Protein AF-A0A0A3HWN2-F1 (afdb_monomer_lite)

Sequence (126 aa):
MNNPVVIETGSGALFGFFGMPANMRQERGQDKVLNLVIDQLVRLFGPSDQNVKAILYKDWSTDAKTAVEEDLDPLRDFPRYGQPPKARVWEKKIIFAGTDPNSQYGGHLEGALLAAEKAVSEIMAD

InterPro domains:
  IPR002937 Amine oxidase [PF01593] (12-124)
  IPR036188 FAD/NAD(P)-binding domain superfamily [G3DSA:3.50.50.60] (3-126)

Radius of gyration: 22.38 Å; chains: 1; bounding box: 45×37×78 Å

Secondary structure (DSSP, 8-state):
-PPP---------------S-HHHHHHH-HHHHHHHHHHHHHHHH----S---------STT-TTT--GGGGS--SS----SPPSP-GGGTTT----SSTT-TTTTTSHHHHHHHHHHHHHHHHH-

Structure (mmCIF, N/CA/C/O backbone):
data_AF-A0A0A3HWN2-F1
#
_entry.id   AF-A0A0A3HWN2-F1
#
loop_
_atom_site.group_PDB
_atom_site.id
_atom_site.type_symbol
_atom_site.label_atom_id
_atom_site.label_alt_id
_atom_site.label_comp_id
_atom_site.label_asym_id
_atom_site.label_entity_id
_atom_site.label_seq_id
_atom_site.pdbx_PDB_ins_code
_atom_site.Cartn_x
_atom_site.Cartn_y
_atom_site.Cartn_z
_atom_site.occupancy
_atom_site.B_iso_or_equiv
_atom_site.auth_seq_id
_atom_site.auth_comp_id
_atom_site.auth_asym_id
_atom_site.auth_atom_id
_atom_site.pdbx_PDB_model_num
ATOM 1 N N . MET A 1 1 ? 11.356 21.010 49.553 1.00 41.72 1 MET A N 1
ATOM 2 C CA . MET A 1 1 ? 10.216 21.226 48.638 1.00 41.72 1 MET A CA 1
ATOM 3 C C . MET A 1 1 ? 10.650 20.723 47.273 1.00 41.72 1 MET A C 1
ATOM 5 O O . MET A 1 1 ? 11.501 21.355 46.666 1.00 41.72 1 MET A O 1
ATOM 9 N N . ASN A 1 2 ? 10.170 19.552 46.849 1.00 45.97 2 ASN A N 1
ATOM 10 C CA . ASN A 1 2 ? 10.461 19.031 45.513 1.00 45.97 2 ASN A CA 1
ATOM 11 C C . ASN A 1 2 ? 9.438 19.621 44.547 1.00 45.97 2 ASN A C 1
ATOM 13 O O . ASN A 1 2 ? 8.243 19.378 44.699 1.00 45.97 2 ASN A O 1
ATOM 17 N N . ASN A 1 3 ? 9.912 20.419 43.593 1.00 44.78 3 ASN A N 1
ATOM 18 C CA . ASN A 1 3 ? 9.086 20.889 42.491 1.00 44.78 3 ASN A CA 1
ATOM 19 C C . ASN A 1 3 ? 8.749 19.678 41.606 1.00 44.78 3 ASN A C 1
ATOM 21 O O . ASN A 1 3 ? 9.678 18.975 41.197 1.00 44.78 3 ASN A O 1
ATOM 25 N N . PRO A 1 4 ? 7.469 19.391 41.321 1.00 59.03 4 PRO A N 1
ATOM 26 C CA . PRO A 1 4 ? 7.130 18.321 40.401 1.00 59.03 4 PRO A CA 1
ATOM 27 C C . PRO A 1 4 ? 7.659 18.683 39.011 1.00 59.03 4 PRO A C 1
ATOM 29 O O . PRO A 1 4 ? 7.414 19.775 38.499 1.00 59.03 4 PRO A O 1
ATOM 32 N N . VAL A 1 5 ? 8.410 17.760 38.413 1.00 62.16 5 VAL A N 1
ATOM 33 C CA . VAL A 1 5 ? 8.777 17.829 36.999 1.00 62.16 5 VAL A CA 1
ATOM 34 C C . VAL A 1 5 ? 7.478 17.731 36.206 1.00 62.16 5 VAL A C 1
ATOM 36 O O . VAL A 1 5 ? 6.828 16.687 36.198 1.00 62.16 5 VAL A O 1
ATOM 39 N N . VAL A 1 6 ? 7.074 18.830 35.574 1.00 59.47 6 VAL A N 1
ATOM 40 C CA . VAL A 1 6 ? 5.982 18.822 34.601 1.00 59.47 6 VAL A CA 1
ATOM 41 C C . VAL A 1 6 ? 6.523 18.133 33.356 1.00 59.47 6 VAL A C 1
ATOM 43 O O . VAL A 1 6 ? 7.318 18.702 32.615 1.00 59.47 6 VAL A O 1
ATOM 46 N N . ILE A 1 7 ? 6.140 16.873 33.162 1.00 61.22 7 ILE A N 1
ATOM 47 C CA . ILE A 1 7 ? 6.365 16.179 31.898 1.00 61.22 7 ILE A CA 1
ATOM 48 C C . ILE A 1 7 ? 5.389 16.813 30.907 1.00 61.22 7 ILE A C 1
ATOM 50 O O . ILE A 1 7 ? 4.177 16.650 31.057 1.00 61.22 7 ILE A O 1
ATOM 54 N N . GLU A 1 8 ? 5.889 17.559 29.922 1.00 58.59 8 GLU A N 1
ATOM 55 C CA . GLU A 1 8 ? 5.064 17.933 28.775 1.00 58.59 8 GLU A CA 1
ATOM 56 C C . GLU A 1 8 ? 4.605 16.643 28.093 1.00 58.59 8 GLU A C 1
ATOM 58 O O . GLU A 1 8 ? 5.383 15.910 27.481 1.00 58.59 8 GLU A O 1
ATOM 63 N N . THR A 1 9 ? 3.329 16.312 28.268 1.00 61.75 9 THR A N 1
ATOM 64 C CA . THR A 1 9 ? 2.735 15.114 27.684 1.00 61.75 9 THR A CA 1
ATOM 65 C C . THR A 1 9 ? 2.444 15.394 26.216 1.00 61.75 9 THR A C 1
ATOM 67 O O . THR A 1 9 ? 1.361 15.837 25.836 1.00 61.75 9 THR A O 1
ATOM 70 N N . GLY A 1 10 ? 3.438 15.150 25.360 1.00 63.34 10 GLY A N 1
ATOM 71 C CA . GLY A 1 10 ? 3.194 15.023 23.926 1.00 63.34 10 GLY A CA 1
ATOM 72 C C . GLY A 1 10 ? 2.077 14.002 23.682 1.00 63.34 10 GLY A C 1
ATOM 73 O O . GLY A 1 10 ? 1.984 12.989 24.377 1.00 63.34 10 GLY A O 1
ATOM 74 N N . SER A 1 11 ? 1.191 14.265 22.718 1.00 72.50 11 SER A N 1
ATOM 75 C CA . SER A 1 11 ? 0.177 13.273 22.342 1.00 72.50 11 SER A CA 1
ATOM 76 C C . SER A 1 11 ? 0.870 12.112 21.626 1.00 72.50 11 SER A C 1
ATOM 78 O O . SER A 1 11 ? 1.416 12.296 20.542 1.00 72.50 11 SER A O 1
ATOM 80 N N . GLY A 1 12 ? 0.875 10.930 22.244 1.00 81.19 12 GLY A N 1
ATOM 81 C CA . GLY A 1 12 ? 1.318 9.700 21.592 1.00 81.19 12 GLY A CA 1
ATOM 82 C C . GLY A 1 12 ? 0.314 9.244 20.531 1.00 81.19 12 GLY A C 1
ATOM 83 O O . GLY A 1 12 ? -0.885 9.495 20.656 1.00 81.19 12 GLY A O 1
ATOM 84 N N . ALA A 1 13 ? 0.802 8.559 19.500 1.00 88.19 13 ALA A N 1
ATOM 85 C CA . ALA A 1 13 ? -0.024 7.939 18.471 1.00 88.19 13 ALA A CA 1
ATOM 86 C C . ALA A 1 13 ? 0.368 6.469 18.302 1.00 88.19 13 ALA A C 1
ATOM 88 O O . ALA A 1 13 ? 1.548 6.122 18.359 1.00 88.19 13 ALA A O 1
ATOM 89 N N . LEU A 1 14 ? -0.629 5.615 18.080 1.00 89.81 14 LEU A N 1
ATOM 90 C CA . LEU A 1 14 ? -0.431 4.235 17.650 1.00 89.81 14 LEU A CA 1
ATOM 91 C C . LEU A 1 14 ? -0.625 4.168 16.136 1.00 89.81 14 LEU A C 1
ATOM 93 O O . LEU A 1 14 ? -1.524 4.814 15.598 1.00 89.81 14 LEU A O 1
ATOM 97 N N . PHE A 1 15 ? 0.199 3.372 15.460 1.00 92.31 15 PHE A N 1
ATOM 98 C CA . PHE A 1 15 ? 0.059 3.100 14.033 1.00 92.31 15 PHE A CA 1
ATOM 99 C C . PHE A 1 15 ? 0.099 1.593 13.779 1.00 92.31 15 PHE A C 1
ATOM 101 O O . PHE A 1 15 ? 0.644 0.829 14.577 1.00 92.31 15 PHE A O 1
ATOM 108 N N . GLY A 1 16 ? -0.479 1.169 12.661 1.00 93.56 16 GLY A N 1
ATOM 109 C CA . GLY A 1 16 ? -0.467 -0.224 12.244 1.00 93.56 16 GLY A CA 1
ATOM 110 C C . GLY A 1 16 ? -0.965 -0.395 10.817 1.00 93.56 16 GLY A C 1
ATOM 111 O O . GLY A 1 16 ? -1.434 0.553 10.186 1.00 93.56 16 GLY A O 1
ATOM 112 N N . PHE A 1 17 ? -0.866 -1.625 10.327 1.00 95.25 17 PHE A N 1
ATOM 113 C CA . PHE A 1 17 ? -1.321 -2.023 9.000 1.00 95.25 17 PHE A CA 1
ATOM 114 C C . PHE A 1 17 ? -2.483 -3.006 9.120 1.00 95.25 17 PHE A C 1
ATOM 116 O O . PHE A 1 17 ? -2.565 -3.787 10.069 1.00 95.25 17 PHE A O 1
ATOM 123 N N . PHE A 1 18 ? -3.377 -2.997 8.135 1.00 94.19 18 PHE A N 1
ATOM 124 C CA . PHE A 1 18 ? -4.454 -3.974 8.071 1.00 94.19 18 PHE A CA 1
ATOM 125 C C . PHE A 1 18 ? -3.952 -5.287 7.480 1.00 94.19 18 PHE A C 1
ATOM 127 O O . PHE A 1 18 ? -3.538 -5.329 6.326 1.00 94.19 18 PHE A O 1
ATOM 134 N N . GLY A 1 19 ? -4.107 -6.375 8.236 1.00 92.25 19 GLY A N 1
ATOM 135 C CA . GLY A 1 19 ? -4.064 -7.734 7.685 1.00 92.25 19 GLY A CA 1
ATOM 136 C C . GLY A 1 19 ? -5.346 -8.128 6.938 1.00 92.25 19 GLY A C 1
ATOM 137 O O . GLY A 1 19 ? -5.403 -9.196 6.347 1.00 92.25 19 GLY A O 1
ATOM 138 N N . MET A 1 20 ? -6.389 -7.287 6.976 1.00 94.06 20 MET A N 1
ATOM 139 C CA . MET A 1 20 ? -7.627 -7.474 6.215 1.00 94.06 20 MET A CA 1
ATOM 140 C C . MET A 1 20 ? -7.399 -7.111 4.733 1.00 94.06 20 MET A C 1
ATOM 142 O O . MET A 1 20 ? -7.043 -5.955 4.476 1.00 94.06 20 MET A O 1
ATOM 146 N N . PRO A 1 21 ? -7.639 -8.038 3.782 1.00 94.44 21 PRO A N 1
ATOM 147 C CA . PRO A 1 21 ? -7.626 -7.787 2.341 1.00 94.44 21 PRO A CA 1
ATOM 148 C C . PRO A 1 21 ? -8.419 -6.556 1.893 1.00 94.44 21 PRO A C 1
ATOM 150 O O . PRO A 1 21 ? -9.432 -6.198 2.500 1.00 94.44 21 PRO A O 1
ATOM 153 N N . ALA A 1 22 ? -7.959 -5.931 0.807 1.00 95.50 22 ALA A N 1
ATOM 154 C CA . ALA A 1 22 ? -8.531 -4.704 0.254 1.00 95.50 22 ALA A CA 1
ATOM 155 C C . ALA A 1 22 ? -10.020 -4.851 -0.096 1.00 95.50 22 ALA A C 1
ATOM 157 O O . ALA A 1 22 ? -10.830 -4.037 0.346 1.00 95.50 22 ALA A O 1
ATOM 158 N N . ASN A 1 23 ? -10.397 -5.926 -0.796 1.00 94.81 23 ASN A N 1
ATOM 159 C CA . ASN A 1 23 ? -11.792 -6.212 -1.146 1.00 94.81 23 ASN A CA 1
ATOM 160 C C . ASN A 1 23 ? -12.708 -6.274 0.091 1.00 94.81 23 ASN A C 1
ATOM 162 O O . ASN A 1 23 ? -13.753 -5.631 0.119 1.00 94.81 23 ASN A O 1
ATOM 166 N N . MET A 1 24 ? -12.281 -6.940 1.168 1.00 95.25 24 MET A N 1
ATOM 167 C CA . MET A 1 24 ? -13.055 -7.009 2.410 1.00 95.25 24 MET A CA 1
ATOM 168 C C . MET A 1 24 ? -13.170 -5.654 3.114 1.00 95.25 24 MET A C 1
ATOM 170 O O . MET A 1 24 ? -14.202 -5.382 3.735 1.00 95.25 24 MET A O 1
ATOM 174 N N . ARG A 1 25 ? -12.143 -4.794 3.041 1.00 96.00 25 ARG A N 1
ATOM 175 C CA . ARG A 1 25 ? -12.242 -3.417 3.561 1.00 96.00 25 ARG A CA 1
ATOM 176 C C . ARG A 1 25 ? -13.270 -2.611 2.768 1.00 96.00 25 ARG A C 1
ATOM 178 O O . ARG A 1 25 ? -14.103 -1.938 3.376 1.00 96.00 25 ARG A O 1
ATOM 185 N N . GLN A 1 26 ? -13.252 -2.732 1.440 1.00 94.06 26 GLN A N 1
ATOM 186 C CA . GLN A 1 26 ? -14.188 -2.048 0.544 1.00 94.06 26 GLN A CA 1
ATOM 187 C C . GLN A 1 26 ? -15.636 -2.513 0.761 1.00 94.06 26 GLN A C 1
ATOM 189 O O . GLN A 1 26 ? -16.516 -1.679 0.965 1.00 94.06 26 GLN A O 1
ATOM 194 N N . GLU A 1 27 ? -15.882 -3.825 0.822 1.00 95.56 27 GLU A N 1
ATOM 195 C CA . GLU A 1 27 ? -17.215 -4.405 1.056 1.00 95.56 27 GLU A CA 1
ATOM 196 C C . GLU A 1 27 ? -17.833 -3.976 2.396 1.00 95.56 27 GLU A C 1
ATOM 198 O O . GLU A 1 27 ? -19.045 -3.775 2.509 1.00 95.56 27 GLU A O 1
ATOM 203 N N . ARG A 1 28 ? -17.011 -3.845 3.445 1.00 95.69 28 ARG A N 1
ATOM 204 C CA . ARG A 1 28 ? -17.484 -3.446 4.781 1.00 95.69 28 ARG A CA 1
ATOM 205 C C . ARG A 1 28 ? -17.779 -1.955 4.879 1.00 95.69 28 ARG A C 1
ATOM 207 O O . ARG A 1 28 ? -18.652 -1.575 5.663 1.00 95.69 28 ARG A O 1
ATOM 214 N N . GLY A 1 29 ? -17.064 -1.140 4.113 1.00 96.31 29 GLY A N 1
ATOM 215 C CA . GLY A 1 29 ? -17.078 0.310 4.233 1.00 96.31 29 GLY A CA 1
ATOM 216 C C . GLY A 1 29 ? -16.246 0.812 5.418 1.00 96.31 29 GLY A C 1
ATOM 217 O O . GLY A 1 29 ? -16.068 0.128 6.432 1.00 96.31 29 GLY A O 1
ATOM 218 N N . GLN A 1 30 ? -15.749 2.042 5.279 1.00 95.75 30 GLN A N 1
ATOM 219 C CA . GLN A 1 30 ? -14.793 2.660 6.199 1.00 95.75 30 GLN A CA 1
ATOM 220 C C . GLN A 1 30 ? -15.269 2.643 7.659 1.00 95.75 30 GLN A C 1
ATOM 222 O O . GLN A 1 30 ? -14.530 2.183 8.522 1.00 95.75 30 GLN A O 1
ATOM 227 N N . ASP A 1 31 ? -16.505 3.058 7.947 1.00 95.88 31 ASP A N 1
ATOM 228 C CA . ASP A 1 31 ? -17.003 3.163 9.328 1.00 95.88 31 ASP A CA 1
ATOM 229 C C . ASP A 1 31 ? -16.953 1.827 10.081 1.00 95.88 31 ASP A C 1
ATOM 231 O O . ASP A 1 31 ? -16.524 1.761 11.234 1.00 95.88 31 ASP A O 1
ATOM 235 N N . LYS A 1 32 ? -17.324 0.725 9.415 1.00 96.69 32 LYS A N 1
ATOM 236 C CA . LYS A 1 32 ? -17.249 -0.614 10.018 1.00 96.69 32 LYS A CA 1
ATOM 237 C C . LYS A 1 32 ? -15.804 -1.043 10.247 1.00 96.69 32 LYS A C 1
ATOM 239 O O . LYS A 1 32 ? -15.518 -1.664 11.268 1.00 96.69 32 LYS A O 1
ATOM 244 N N . VAL A 1 33 ? -14.900 -0.722 9.320 1.00 96.94 33 VAL A N 1
ATOM 245 C CA . VAL A 1 33 ? -13.465 -0.995 9.479 1.00 96.94 33 VAL A CA 1
ATOM 246 C C . VAL A 1 33 ? -12.900 -0.222 10.675 1.00 96.94 33 VAL A C 1
ATOM 248 O O . VAL A 1 33 ? -12.199 -0.814 11.492 1.00 96.94 33 VAL A O 1
ATOM 251 N N . LEU A 1 34 ? -13.245 1.059 10.837 1.00 94.88 34 LEU A N 1
ATOM 252 C CA . LEU A 1 34 ? -12.782 1.883 11.960 1.00 94.88 34 LEU A CA 1
ATOM 253 C C . LEU A 1 34 ? -13.307 1.388 13.313 1.00 94.88 34 LEU A C 1
ATOM 255 O O . LEU A 1 34 ? -12.544 1.343 14.277 1.00 94.88 34 LEU A O 1
ATOM 259 N N . ASN A 1 35 ? -14.561 0.937 13.381 1.00 93.75 35 ASN A N 1
ATOM 260 C CA . ASN A 1 35 ? -15.096 0.321 14.599 1.00 93.75 35 ASN A CA 1
ATOM 261 C C . ASN A 1 35 ? -14.311 -0.943 14.990 1.00 93.75 35 ASN A C 1
ATOM 263 O O . ASN A 1 35 ? -13.951 -1.107 16.152 1.00 93.75 35 ASN A O 1
ATOM 267 N N . LEU A 1 36 ? -13.947 -1.789 14.018 1.00 94.62 36 LEU A N 1
ATOM 268 C CA . LEU A 1 36 ? -13.116 -2.972 14.278 1.00 94.62 36 LEU A CA 1
ATOM 269 C C . LEU A 1 36 ? -11.709 -2.613 14.783 1.00 94.62 36 LEU A C 1
ATOM 271 O O . LEU A 1 36 ? -11.145 -3.367 15.581 1.00 94.62 36 LEU A O 1
ATOM 275 N N . VAL A 1 37 ? -11.145 -1.482 14.338 1.00 93.25 37 VAL A N 1
ATOM 276 C CA . VAL A 1 37 ? -9.874 -0.956 14.866 1.00 93.25 37 VAL A CA 1
ATOM 277 C C . VAL A 1 37 ? -10.031 -0.563 16.331 1.00 93.25 37 VAL A C 1
ATOM 279 O O . VAL A 1 37 ? -9.219 -0.988 17.151 1.00 93.25 37 VAL A O 1
ATOM 282 N N . ILE A 1 38 ? -11.079 0.190 16.679 1.00 91.62 38 ILE A N 1
ATOM 283 C CA . ILE A 1 38 ? -11.360 0.571 18.073 1.00 91.62 38 ILE A CA 1
ATOM 284 C C . ILE A 1 38 ? -11.514 -0.682 18.939 1.00 91.62 38 ILE A C 1
ATOM 286 O O . ILE A 1 38 ? -10.842 -0.800 19.965 1.00 91.62 38 ILE A O 1
ATOM 290 N N . ASP A 1 39 ? -12.305 -1.659 18.490 1.00 92.19 39 ASP A N 1
ATOM 291 C CA . ASP A 1 39 ? -12.492 -2.920 19.209 1.00 92.19 39 ASP A CA 1
ATOM 292 C C . ASP A 1 39 ? -11.163 -3.667 19.409 1.00 92.19 39 ASP A C 1
ATOM 294 O O . ASP A 1 39 ? -10.933 -4.276 20.454 1.00 92.19 39 ASP A O 1
ATOM 298 N N . GLN A 1 40 ? -10.264 -3.642 18.417 1.00 92.00 40 GLN A N 1
ATOM 299 C CA . GLN A 1 40 ? -8.941 -4.255 18.540 1.00 92.00 40 GLN A CA 1
ATOM 300 C C . GLN A 1 40 ? -8.065 -3.529 19.560 1.00 92.00 40 GLN A C 1
ATOM 302 O O . GLN A 1 40 ? -7.422 -4.194 20.371 1.00 92.00 40 GLN A O 1
ATOM 307 N N . LEU A 1 41 ? -8.055 -2.197 19.548 1.00 90.19 41 LEU A N 1
ATOM 308 C CA . LEU A 1 41 ? -7.306 -1.402 20.519 1.00 90.19 41 LEU A CA 1
ATOM 309 C C . LEU A 1 41 ? -7.803 -1.664 21.946 1.00 90.19 41 LEU A C 1
ATOM 311 O O . LEU A 1 41 ? -6.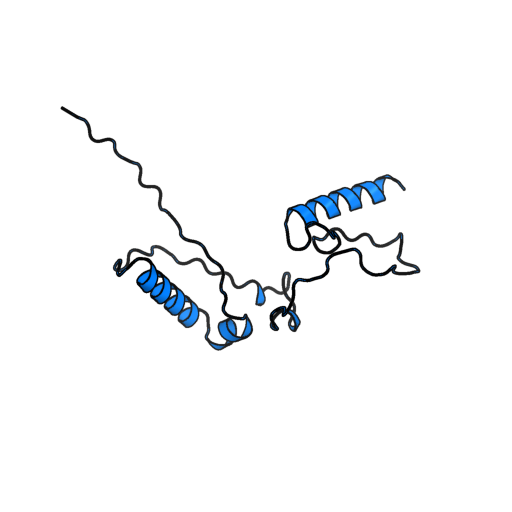984 -1.906 22.830 1.00 90.19 41 LEU A O 1
ATOM 315 N N . VAL A 1 42 ? -9.123 -1.722 22.155 1.00 90.31 42 VAL A N 1
ATOM 316 C CA . VAL A 1 42 ? -9.724 -2.067 23.456 1.00 90.31 42 VAL A CA 1
ATOM 317 C C . VAL A 1 42 ? -9.319 -3.473 23.903 1.00 90.31 42 VAL A C 1
ATOM 319 O O . VAL A 1 42 ? -8.974 -3.676 25.066 1.00 90.31 42 VAL A O 1
ATOM 322 N N . ARG A 1 43 ? -9.305 -4.456 22.992 1.00 91.38 43 ARG A N 1
ATOM 323 C CA . ARG A 1 43 ? -8.855 -5.823 23.316 1.00 91.38 43 ARG A CA 1
ATOM 324 C C . ARG A 1 43 ? -7.379 -5.891 23.712 1.00 91.38 43 ARG A C 1
ATOM 326 O O . ARG A 1 43 ? -7.034 -6.698 24.567 1.00 91.38 43 ARG A O 1
ATOM 333 N N . LEU A 1 44 ? -6.515 -5.100 23.074 1.00 90.69 44 LEU A N 1
ATOM 334 C CA . LEU A 1 44 ? -5.063 -5.153 23.289 1.00 90.69 44 LEU A CA 1
ATOM 335 C C . LEU A 1 44 ? -4.600 -4.334 24.498 1.00 90.69 44 LEU A C 1
ATOM 337 O O . LEU A 1 44 ? -3.697 -4.761 25.212 1.00 90.69 44 LEU A O 1
ATOM 341 N N . PHE A 1 45 ? -5.202 -3.167 24.720 1.00 87.62 45 PHE A N 1
ATOM 342 C CA . PHE A 1 45 ? -4.746 -2.192 25.718 1.00 87.62 45 PHE A CA 1
ATOM 343 C C . PHE A 1 45 ? -5.728 -2.013 26.881 1.00 87.62 45 PHE A C 1
ATOM 345 O O . PHE A 1 45 ? -5.479 -1.224 27.790 1.00 87.62 45 PHE A O 1
ATOM 352 N N . GLY A 1 46 ? -6.821 -2.776 26.873 1.00 85.62 46 GLY A N 1
ATOM 353 C CA . GLY A 1 46 ? -7.895 -2.683 27.847 1.00 85.62 46 GLY A CA 1
ATOM 354 C C . GLY A 1 46 ? -8.901 -1.572 27.528 1.00 85.62 46 GLY A C 1
ATOM 355 O O . GLY A 1 46 ? -8.695 -0.756 26.622 1.00 85.62 46 GLY A O 1
ATOM 356 N N . PRO A 1 47 ? -10.014 -1.532 28.279 1.00 77.50 47 PRO A N 1
ATOM 357 C CA . PRO A 1 47 ? -11.004 -0.471 28.188 1.00 77.50 47 PRO A CA 1
ATOM 358 C C . PRO A 1 47 ? -10.387 0.829 28.709 1.00 77.50 47 PRO A C 1
ATOM 360 O O . PRO A 1 47 ? -10.380 1.121 29.900 1.00 77.50 47 PRO A O 1
ATOM 363 N N . SER A 1 48 ? -9.813 1.604 27.798 1.00 58.09 48 SER A N 1
ATOM 364 C CA . SER A 1 48 ? -9.571 3.022 28.013 1.00 58.09 48 SER A CA 1
ATOM 365 C C . SER A 1 48 ? -10.733 3.740 27.353 1.00 58.09 48 SER A C 1
ATOM 367 O O . SER A 1 48 ? -10.764 3.936 26.140 1.00 58.09 48 SER A O 1
ATOM 369 N N . ASP A 1 49 ? -11.748 4.044 28.155 1.00 51.75 49 ASP A N 1
ATOM 370 C CA . ASP A 1 49 ? -12.920 4.774 27.701 1.00 51.75 49 ASP A CA 1
ATOM 371 C C . ASP A 1 49 ? -12.480 6.049 26.947 1.00 51.75 49 ASP A C 1
ATOM 373 O O . ASP A 1 49 ? -11.842 6.945 27.496 1.00 51.75 49 ASP A O 1
ATOM 377 N N . GLN A 1 50 ? -12.810 6.105 25.654 1.00 54.72 50 GLN A N 1
ATOM 378 C CA . GLN A 1 50 ? -13.081 7.334 24.894 1.00 54.72 50 GLN A CA 1
ATOM 379 C C . GLN A 1 50 ? -11.942 8.345 24.638 1.00 54.72 50 GLN A C 1
ATOM 381 O O . GLN A 1 50 ? -12.210 9.413 24.095 1.00 54.72 50 GLN A O 1
ATOM 386 N N . ASN A 1 51 ? -10.673 8.040 24.919 1.00 69.00 51 ASN A N 1
ATOM 387 C CA . ASN A 1 51 ? -9.578 9.007 24.697 1.00 69.00 51 ASN A CA 1
ATOM 388 C C . ASN A 1 51 ? -8.893 8.929 23.316 1.00 69.00 51 ASN A C 1
ATOM 390 O O . ASN A 1 51 ? -7.853 9.562 23.107 1.00 69.00 51 ASN A O 1
ATOM 394 N N . VAL A 1 52 ? -9.453 8.192 22.348 1.00 80.38 52 VAL A N 1
ATOM 395 C CA . VAL A 1 52 ? -8.978 8.252 20.955 1.00 80.38 52 VAL A CA 1
ATOM 396 C C . VAL A 1 52 ? -9.391 9.598 20.361 1.00 80.38 52 VAL A C 1
ATOM 398 O O . VAL A 1 52 ? -10.527 9.785 19.938 1.00 80.38 52 VAL A O 1
ATOM 401 N N . LYS A 1 53 ? -8.454 10.551 20.336 1.00 85.44 53 LYS A N 1
ATOM 402 C CA . LYS A 1 53 ? -8.700 11.918 19.840 1.00 85.44 53 LYS A CA 1
ATOM 403 C C . LYS A 1 53 ? -9.013 11.962 18.343 1.00 85.44 53 LYS A C 1
ATOM 405 O O . LYS A 1 53 ? -9.757 12.827 17.896 1.00 85.44 53 LYS A O 1
ATOM 410 N N . A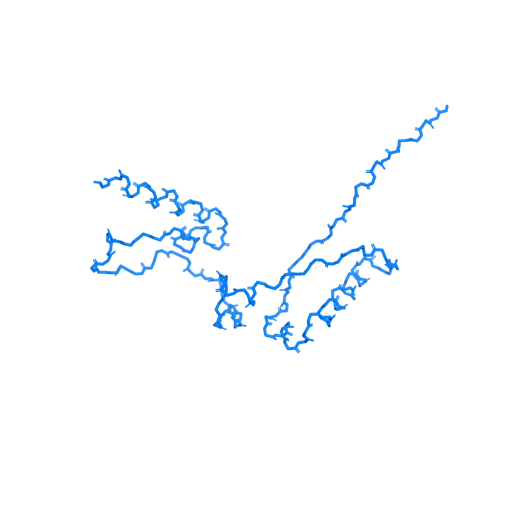LA A 1 54 ? -8.395 11.069 17.575 1.00 88.12 54 ALA A N 1
ATOM 411 C CA . ALA A 1 54 ? -8.577 10.953 16.138 1.00 88.12 54 ALA A CA 1
ATOM 412 C C . ALA A 1 54 ? -8.127 9.569 15.662 1.00 88.12 54 ALA A C 1
ATOM 414 O O . ALA A 1 54 ? -7.201 8.985 16.227 1.00 88.12 54 ALA A O 1
ATOM 415 N N . ILE A 1 55 ? -8.745 9.086 14.585 1.00 91.25 55 ILE A N 1
ATOM 416 C CA . ILE A 1 55 ? -8.252 7.949 13.808 1.00 91.25 55 ILE A CA 1
ATOM 417 C C . ILE A 1 55 ? -7.984 8.455 12.397 1.00 91.25 55 ILE A C 1
ATOM 419 O O . ILE A 1 55 ? -8.882 8.980 11.740 1.00 91.25 55 ILE A O 1
ATOM 423 N N . LEU A 1 56 ? -6.742 8.306 11.942 1.00 94.50 56 LEU A N 1
ATOM 424 C CA . LEU A 1 56 ? -6.358 8.599 10.568 1.00 94.50 56 LEU A CA 1
ATOM 425 C C . LEU A 1 56 ? -6.322 7.291 9.792 1.00 94.50 56 LEU A C 1
ATOM 427 O O . LEU A 1 56 ? -5.611 6.357 10.157 1.00 94.50 56 LEU A O 1
ATOM 431 N N . TYR A 1 57 ? -7.105 7.235 8.723 1.00 95.31 57 TYR A N 1
ATOM 432 C CA . TYR A 1 57 ? -7.245 6.060 7.883 1.00 95.31 57 TYR A CA 1
ATOM 433 C C . TYR A 1 57 ? -6.973 6.429 6.432 1.00 95.31 57 TYR A C 1
ATOM 435 O O . TYR A 1 57 ? -7.520 7.400 5.911 1.00 95.31 57 TYR A O 1
ATOM 443 N N . LYS A 1 58 ? -6.122 5.635 5.787 1.00 95.81 58 LYS A N 1
ATOM 444 C CA . LYS A 1 58 ? -5.823 5.724 4.363 1.00 95.81 58 LYS A CA 1
ATOM 445 C C . LYS A 1 58 ? -5.847 4.315 3.798 1.00 95.81 58 LYS A C 1
ATOM 447 O O . LYS A 1 58 ? -5.042 3.475 4.198 1.00 95.81 58 LYS A O 1
ATOM 452 N N . ASP A 1 59 ? -6.757 4.079 2.863 1.00 95.38 59 ASP A N 1
ATOM 453 C CA . ASP A 1 59 ? -6.688 2.906 2.003 1.00 95.38 59 ASP A CA 1
ATOM 454 C C . ASP A 1 59 ? -5.906 3.267 0.740 1.00 95.38 59 ASP A C 1
ATOM 456 O O . ASP A 1 59 ? -6.315 4.135 -0.029 1.00 95.38 59 ASP A O 1
ATOM 460 N N . TRP A 1 60 ? -4.743 2.645 0.557 1.00 95.25 60 TRP A N 1
ATOM 461 C CA . TRP A 1 60 ? -3.933 2.813 -0.652 1.00 95.25 60 TRP A CA 1
ATOM 462 C C . TRP A 1 60 ? -4.449 1.963 -1.817 1.00 95.25 60 TRP A C 1
ATOM 464 O O . TRP A 1 60 ? -4.165 2.284 -2.964 1.00 95.25 60 TRP A O 1
ATOM 474 N N . SER A 1 61 ? -5.257 0.929 -1.546 1.00 94.56 61 SER A N 1
ATOM 475 C CA . SER A 1 61 ? -5.807 0.057 -2.599 1.00 94.56 61 SER A CA 1
ATOM 476 C C . SER A 1 61 ? -6.844 0.745 -3.491 1.00 94.56 61 SER A C 1
ATOM 478 O O . SER A 1 61 ? -7.169 0.239 -4.555 1.00 94.56 61 SER A O 1
ATOM 480 N N . THR A 1 62 ? -7.378 1.892 -3.067 1.00 93.94 62 THR A N 1
ATOM 481 C CA . THR A 1 62 ? -8.360 2.676 -3.833 1.00 93.94 62 THR A CA 1
ATOM 482 C C . THR A 1 62 ? -7.736 3.880 -4.536 1.00 93.94 62 THR A C 1
ATOM 484 O O . THR A 1 62 ? -8.437 4.651 -5.193 1.00 93.94 62 THR A O 1
ATOM 487 N N . ASP A 1 63 ? -6.426 4.079 -4.391 1.00 95.62 63 ASP A N 1
ATOM 488 C CA . ASP A 1 63 ? -5.714 5.200 -4.987 1.00 95.62 63 ASP A CA 1
ATOM 489 C C . ASP A 1 63 ? -5.127 4.782 -6.341 1.00 95.62 63 ASP A C 1
ATOM 491 O O . ASP A 1 63 ? -4.173 4.010 -6.423 1.00 95.62 63 ASP A O 1
ATOM 495 N N . ALA A 1 64 ? -5.712 5.317 -7.416 1.00 95.00 64 ALA A N 1
ATOM 496 C CA . ALA A 1 64 ? -5.405 4.939 -8.796 1.00 95.00 64 ALA A CA 1
ATOM 497 C C . ALA A 1 64 ? -3.956 5.230 -9.231 1.00 95.00 64 ALA A C 1
ATOM 499 O O . ALA A 1 64 ? -3.540 4.795 -10.302 1.00 95.00 64 ALA A O 1
ATOM 500 N N . LYS A 1 65 ? -3.186 6.000 -8.446 1.00 95.31 65 LYS A N 1
ATOM 501 C CA . LYS A 1 65 ? -1.755 6.227 -8.707 1.00 95.31 65 LYS A CA 1
ATOM 502 C C . LYS A 1 65 ? -0.847 5.216 -8.010 1.00 95.31 65 LYS A C 1
ATOM 504 O O . LYS A 1 65 ? 0.352 5.225 -8.277 1.00 95.31 65 LYS A O 1
ATOM 509 N N . THR A 1 66 ? -1.387 4.399 -7.110 1.00 93.38 66 THR A N 1
ATOM 510 C CA . THR A 1 66 ? -0.613 3.428 -6.327 1.00 93.38 66 THR A CA 1
ATOM 511 C C . THR A 1 66 ? -1.078 1.990 -6.492 1.00 93.38 66 THR A C 1
ATOM 513 O O . THR A 1 66 ? -0.286 1.104 -6.199 1.00 93.38 66 THR A O 1
ATOM 516 N N . ALA A 1 67 ? -2.318 1.755 -6.926 1.00 95.00 67 ALA A N 1
ATOM 517 C CA . ALA A 1 67 ? -2.866 0.414 -7.094 1.00 95.00 67 ALA A CA 1
ATOM 518 C C . ALA A 1 67 ? -3.725 0.294 -8.360 1.00 95.00 67 ALA A C 1
ATOM 520 O O . ALA A 1 67 ? -4.366 1.262 -8.786 1.00 95.00 67 ALA A O 1
ATOM 521 N N . VAL A 1 68 ? -3.747 -0.910 -8.925 1.00 94.62 68 VAL A N 1
ATOM 522 C CA . VAL A 1 68 ? -4.653 -1.342 -9.999 1.00 94.62 68 VAL A CA 1
ATOM 523 C C . VAL A 1 68 ? -5.667 -2.369 -9.476 1.00 94.62 68 VAL A C 1
ATOM 525 O O . VAL A 1 68 ? -5.600 -2.794 -8.324 1.00 94.62 68 VAL A O 1
ATOM 528 N N . GLU A 1 69 ? -6.643 -2.757 -10.301 1.00 93.62 69 GLU A N 1
ATOM 529 C CA . GLU A 1 69 ? -7.696 -3.707 -9.903 1.00 93.62 69 GLU A CA 1
ATOM 530 C C . GLU A 1 69 ? -7.116 -5.076 -9.514 1.00 93.62 69 GLU A C 1
ATOM 532 O O . GLU A 1 69 ? -7.586 -5.716 -8.573 1.00 93.62 69 GLU A O 1
ATOM 537 N N . GLU A 1 70 ? -6.046 -5.494 -10.187 1.00 92.94 70 GLU A N 1
ATOM 538 C CA . GLU A 1 70 ? -5.338 -6.742 -9.922 1.00 92.94 70 GLU A CA 1
ATOM 539 C C . GLU A 1 70 ? -4.695 -6.779 -8.526 1.00 92.94 70 GLU A C 1
ATOM 541 O O . GLU A 1 70 ? -4.592 -7.855 -7.937 1.00 92.94 70 GLU A O 1
ATOM 546 N N . ASP A 1 71 ? -4.339 -5.623 -7.954 1.00 92.50 71 ASP A N 1
ATOM 547 C CA . ASP A 1 71 ? -3.732 -5.528 -6.617 1.00 92.50 71 ASP A CA 1
ATOM 548 C C . ASP A 1 71 ? -4.738 -5.801 -5.481 1.00 92.50 71 ASP A C 1
ATOM 550 O O . ASP A 1 71 ? -4.365 -5.865 -4.304 1.00 92.50 71 ASP A O 1
ATOM 554 N N . LEU A 1 72 ? -6.030 -5.961 -5.803 1.00 91.94 72 LEU A N 1
ATOM 555 C CA . LEU A 1 72 ? -7.046 -6.369 -4.832 1.00 91.94 72 LEU A CA 1
ATOM 556 C C . LEU A 1 72 ? -6.900 -7.839 -4.414 1.00 91.94 72 LEU A C 1
ATOM 558 O O . LEU A 1 72 ? -7.348 -8.188 -3.315 1.00 91.94 72 LEU A O 1
ATOM 562 N N . ASP A 1 73 ? -6.282 -8.681 -5.252 1.00 90.56 73 ASP A N 1
ATOM 563 C CA . ASP A 1 73 ? -5.919 -10.052 -4.884 1.00 90.56 73 ASP A CA 1
ATOM 564 C C . ASP A 1 73 ? -4.578 -10.036 -4.130 1.00 90.56 73 ASP A C 1
ATOM 566 O O . ASP A 1 73 ? -3.550 -9.645 -4.689 1.00 90.56 73 ASP A O 1
ATOM 570 N N . PRO A 1 74 ? -4.544 -10.422 -2.842 1.00 87.44 74 PRO A N 1
ATOM 571 C CA . PRO A 1 74 ? -3.317 -10.373 -2.068 1.00 87.44 74 PRO A CA 1
ATOM 572 C C . PRO A 1 74 ? -2.253 -11.322 -2.628 1.00 87.44 74 PRO A C 1
ATOM 574 O O . PRO A 1 74 ? -2.523 -12.468 -2.994 1.00 87.44 74 PRO A O 1
ATOM 577 N N . LEU A 1 75 ? -1.002 -10.859 -2.594 1.00 87.44 75 LEU A N 1
ATOM 578 C CA . LEU A 1 75 ? 0.157 -11.678 -2.929 1.00 87.44 75 LEU A CA 1
ATOM 579 C C . LEU A 1 75 ? 0.195 -12.945 -2.065 1.00 87.44 75 LEU A C 1
ATOM 581 O O . LEU A 1 75 ? 0.054 -12.892 -0.842 1.00 87.44 75 LEU A O 1
ATOM 585 N N . ARG A 1 76 ? 0.423 -14.088 -2.716 1.00 87.88 76 ARG A N 1
ATOM 586 C CA . ARG A 1 76 ? 0.545 -15.397 -2.050 1.00 87.88 76 ARG A CA 1
ATOM 587 C C . ARG A 1 76 ? 1.969 -15.702 -1.606 1.00 87.88 76 ARG A C 1
ATOM 589 O O . ARG A 1 76 ? 2.158 -16.415 -0.630 1.00 87.88 76 ARG A O 1
ATOM 596 N N . ASP A 1 77 ? 2.938 -15.125 -2.307 1.00 88.44 77 ASP A N 1
ATOM 597 C CA . ASP A 1 77 ? 4.366 -15.310 -2.093 1.00 88.44 77 ASP A CA 1
ATOM 598 C C . ASP A 1 77 ? 5.095 -13.969 -2.202 1.00 88.44 77 ASP A C 1
ATOM 600 O O . ASP A 1 77 ? 4.576 -12.993 -2.751 1.00 88.44 77 ASP A O 1
ATOM 604 N N . PHE A 1 78 ? 6.328 -13.930 -1.701 1.00 85.06 78 PHE A N 1
ATOM 605 C CA . PHE A 1 78 ? 7.173 -12.749 -1.826 1.00 85.06 78 PHE A CA 1
ATOM 606 C C . PHE A 1 78 ? 7.537 -12.491 -3.305 1.00 85.06 78 PHE A C 1
ATOM 608 O O . PHE A 1 78 ? 8.038 -13.409 -3.968 1.00 85.06 78 PHE A O 1
ATOM 615 N N . PRO A 1 79 ? 7.334 -11.267 -3.836 1.00 87.69 79 PRO A N 1
ATOM 616 C CA . PRO A 1 79 ? 7.666 -10.952 -5.220 1.00 87.69 79 PRO A CA 1
ATOM 617 C C . PRO A 1 79 ? 9.148 -11.146 -5.530 1.00 87.69 79 PRO A C 1
ATOM 619 O O . PRO A 1 79 ? 10.034 -10.844 -4.730 1.00 87.69 79 PRO A O 1
ATOM 622 N N . ARG A 1 80 ? 9.434 -11.603 -6.749 1.00 90.00 80 ARG A N 1
ATOM 623 C CA . ARG A 1 80 ? 10.801 -11.637 -7.273 1.00 90.00 80 ARG A CA 1
ATOM 624 C C . ARG A 1 80 ? 11.099 -10.312 -7.965 1.00 90.00 80 ARG A C 1
ATOM 626 O O . ARG A 1 80 ? 10.776 -10.144 -9.136 1.00 90.00 80 ARG A O 1
ATOM 633 N N . TYR A 1 81 ? 11.717 -9.399 -7.226 1.00 92.56 81 TYR A N 1
ATOM 634 C CA . TYR A 1 81 ? 12.156 -8.104 -7.740 1.00 92.56 81 TYR A CA 1
ATOM 635 C C . TYR A 1 81 ? 13.373 -8.220 -8.663 1.00 92.56 81 TYR A C 1
ATOM 637 O O . TYR A 1 81 ? 14.179 -9.151 -8.564 1.00 92.56 81 TYR A O 1
ATOM 645 N N . GLY A 1 82 ? 13.523 -7.245 -9.553 1.00 91.44 82 GLY A N 1
ATOM 646 C CA . GLY A 1 82 ? 14.607 -7.167 -10.519 1.00 91.44 82 GLY A CA 1
ATOM 647 C C . GLY A 1 82 ? 14.185 -6.502 -11.823 1.00 91.44 82 GLY A C 1
ATOM 648 O O . GLY A 1 82 ? 13.019 -6.191 -12.055 1.00 91.44 82 GLY A O 1
ATOM 649 N N . GLN A 1 83 ? 15.168 -6.279 -12.692 1.00 88.00 83 GLN A N 1
ATOM 650 C CA . GLN A 1 83 ? 14.928 -5.691 -14.006 1.00 88.00 83 GLN A CA 1
ATOM 651 C C . GLN A 1 83 ? 13.969 -6.566 -14.826 1.00 88.00 83 GLN A C 1
ATOM 653 O O . GLN A 1 83 ? 14.124 -7.794 -14.839 1.00 88.00 83 GLN A O 1
ATOM 658 N N . PRO A 1 84 ? 13.015 -5.956 -15.550 1.00 86.69 84 PRO A N 1
ATOM 659 C CA . PRO A 1 84 ? 12.187 -6.702 -16.478 1.00 86.69 84 PRO A CA 1
ATOM 660 C C . PRO A 1 84 ? 13.052 -7.323 -17.591 1.00 86.69 84 PRO A C 1
ATOM 662 O O . PRO A 1 84 ? 14.179 -6.880 -17.844 1.00 86.69 84 PRO A O 1
ATOM 665 N N . PRO A 1 85 ? 12.543 -8.350 -18.293 1.00 85.25 85 PRO A N 1
ATOM 666 C CA . PRO A 1 85 ? 13.241 -8.937 -19.430 1.00 85.25 85 PRO A CA 1
ATOM 667 C C . PRO A 1 85 ? 13.627 -7.884 -20.477 1.00 85.25 85 PRO A C 1
ATOM 669 O O . PRO A 1 85 ? 12.884 -6.935 -20.728 1.00 85.25 85 PRO A O 1
ATOM 672 N N . LYS A 1 86 ? 14.778 -8.084 -21.131 1.00 80.25 86 LYS A N 1
ATOM 673 C CA . LYS A 1 86 ? 15.324 -7.159 -22.137 1.00 80.25 86 LYS A CA 1
ATOM 674 C C . LYS A 1 86 ? 14.287 -6.807 -23.205 1.00 80.25 86 LYS A C 1
ATOM 676 O O . LYS A 1 86 ? 13.849 -7.664 -23.975 1.00 80.25 86 LYS A O 1
ATOM 681 N N . ALA A 1 87 ? 13.959 -5.523 -23.309 1.00 79.06 87 ALA A N 1
ATOM 682 C CA . ALA A 1 87 ? 12.901 -5.016 -24.179 1.00 79.06 87 ALA A CA 1
ATOM 683 C C . ALA A 1 87 ? 13.337 -4.816 -25.650 1.00 79.06 87 ALA A C 1
ATOM 685 O O . ALA A 1 87 ? 12.867 -3.897 -26.321 1.00 79.06 87 ALA A O 1
ATOM 686 N N . ARG A 1 88 ? 14.230 -5.675 -26.174 1.00 85.31 88 ARG A N 1
ATOM 687 C CA . ARG A 1 88 ? 14.776 -5.647 -27.550 1.00 85.31 88 ARG A CA 1
ATOM 688 C C . ARG A 1 88 ? 15.111 -4.221 -28.021 1.00 85.31 88 ARG A C 1
ATOM 690 O O . ARG A 1 88 ? 16.082 -3.627 -27.572 1.00 85.31 88 ARG A O 1
ATOM 697 N N . VAL A 1 89 ? 14.283 -3.651 -28.900 1.00 88.81 89 VAL A N 1
ATOM 698 C CA . VAL A 1 89 ? 14.464 -2.317 -29.500 1.00 88.81 89 VAL A CA 1
ATOM 699 C C . VAL A 1 89 ? 14.450 -1.165 -28.484 1.00 88.81 89 VAL A C 1
ATOM 701 O O . VAL A 1 89 ? 14.870 -0.057 -28.820 1.00 88.81 89 VAL A O 1
ATOM 704 N N . TRP A 1 90 ? 13.984 -1.420 -27.260 1.00 86.50 90 TRP A N 1
ATOM 705 C CA . TRP A 1 90 ? 13.884 -0.452 -26.168 1.00 86.50 90 TRP A CA 1
ATOM 706 C C . TRP A 1 90 ? 14.976 -0.593 -25.104 1.00 86.50 90 TRP A C 1
ATOM 708 O O . TRP A 1 90 ? 14.999 0.203 -24.173 1.00 86.50 90 TRP A O 1
ATOM 718 N N . G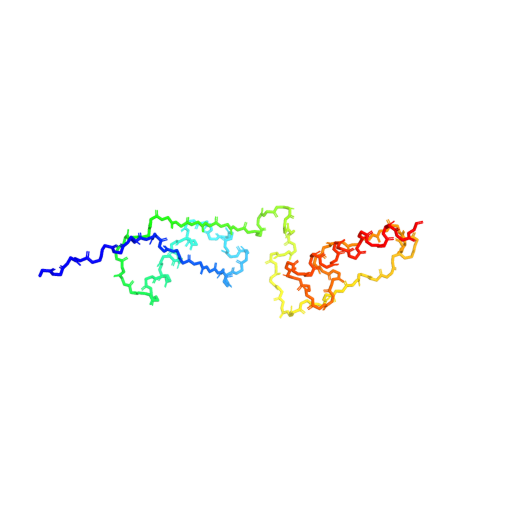LU A 1 91 ? 15.890 -1.561 -25.229 1.00 80.19 91 GLU A N 1
ATOM 719 C CA . GLU A 1 91 ? 16.846 -1.925 -24.166 1.00 80.19 91 GLU A CA 1
ATOM 720 C C . GLU A 1 91 ? 17.757 -0.771 -23.704 1.00 80.19 91 GLU A C 1
ATOM 722 O O . GLU A 1 91 ? 18.193 -0.771 -22.563 1.00 80.19 91 GLU A O 1
ATOM 727 N N . LYS A 1 92 ? 18.000 0.234 -24.554 1.00 81.88 92 LYS A N 1
ATOM 728 C CA . LYS A 1 92 ? 18.754 1.457 -24.210 1.00 81.88 92 LYS A CA 1
ATOM 729 C C . LYS A 1 92 ? 17.922 2.740 -24.297 1.00 81.88 92 LYS A C 1
ATOM 731 O O . LYS A 1 92 ? 18.458 3.831 -24.416 1.00 81.88 92 LYS A O 1
ATOM 736 N N . LYS A 1 93 ? 16.600 2.606 -24.365 1.00 87.81 93 LYS A N 1
ATOM 737 C CA . LYS A 1 93 ? 15.672 3.735 -24.550 1.00 87.81 93 LYS A CA 1
ATOM 738 C C . LYS A 1 93 ? 14.715 3.906 -23.379 1.00 87.81 93 LYS A C 1
ATOM 740 O O . LYS A 1 93 ? 14.050 4.931 -23.291 1.00 87.81 93 LYS A O 1
ATOM 745 N N . ILE A 1 94 ? 14.608 2.891 -22.526 1.00 90.56 94 ILE A N 1
ATOM 746 C CA . ILE A 1 94 ? 13.751 2.886 -21.348 1.00 90.56 94 ILE A CA 1
ATOM 747 C C . ILE A 1 94 ? 14.611 2.472 -20.167 1.00 90.56 94 ILE A C 1
ATOM 749 O O . ILE A 1 94 ? 15.240 1.416 -20.198 1.00 90.56 94 ILE A O 1
ATOM 753 N N . ILE A 1 95 ? 14.598 3.299 -19.128 1.00 91.56 95 ILE A N 1
ATOM 754 C CA . ILE A 1 95 ? 15.276 3.036 -17.866 1.00 91.56 95 ILE A CA 1
ATOM 755 C C . ILE A 1 95 ? 14.216 3.077 -16.767 1.00 91.56 95 ILE A C 1
ATOM 757 O O . ILE A 1 95 ? 13.411 4.006 -16.705 1.00 91.56 95 ILE A O 1
ATOM 761 N N . PHE A 1 96 ? 14.193 2.054 -15.914 1.00 92.19 96 PHE A N 1
ATOM 762 C CA . PHE A 1 96 ? 13.229 1.943 -14.822 1.00 92.19 96 PHE A CA 1
ATOM 763 C C . PHE A 1 96 ? 13.850 2.422 -13.508 1.00 92.19 96 PHE A C 1
ATOM 765 O O . PHE A 1 96 ? 14.888 1.912 -13.092 1.00 92.19 96 PHE A O 1
ATOM 772 N N . ALA A 1 97 ? 13.175 3.360 -12.842 1.00 94.88 97 ALA A N 1
ATOM 773 C CA . ALA A 1 97 ? 13.642 4.021 -11.618 1.00 94.88 97 ALA A CA 1
ATOM 774 C C . ALA A 1 97 ? 12.725 3.787 -10.396 1.00 94.88 97 ALA A C 1
ATOM 776 O O . ALA A 1 97 ? 12.821 4.495 -9.400 1.00 94.88 97 ALA A O 1
ATOM 777 N N . GLY A 1 98 ? 11.796 2.827 -10.482 1.00 93.12 98 GLY A N 1
ATOM 778 C CA . GLY A 1 98 ? 10.953 2.416 -9.352 1.00 93.12 98 GLY A CA 1
ATOM 779 C C . GLY A 1 98 ? 11.701 1.523 -8.357 1.00 93.12 98 GLY A C 1
ATOM 780 O O . GLY A 1 98 ? 12.874 1.228 -8.549 1.00 93.12 98 GLY A O 1
ATOM 781 N N . THR A 1 99 ? 11.029 1.048 -7.306 1.00 94.62 99 THR A N 1
ATOM 782 C CA . THR A 1 99 ? 11.643 0.093 -6.360 1.00 94.62 99 THR A CA 1
ATOM 783 C C . THR A 1 99 ? 11.824 -1.301 -6.968 1.00 94.62 99 THR A C 1
ATOM 785 O O . THR A 1 99 ? 12.854 -1.943 -6.769 1.00 94.62 99 THR A O 1
ATOM 788 N N . ASP A 1 100 ? 10.871 -1.737 -7.794 1.00 93.19 100 ASP A N 1
ATOM 789 C CA . ASP A 1 100 ? 10.809 -3.105 -8.322 1.00 93.19 100 ASP A CA 1
ATOM 790 C C . ASP A 1 100 ? 12.024 -3.564 -9.142 1.00 93.19 100 ASP A C 1
ATOM 792 O O . ASP A 1 100 ? 12.406 -4.729 -9.025 1.00 93.19 100 ASP A O 1
ATOM 796 N N . PRO A 1 101 ? 12.683 -2.708 -9.947 1.00 91.25 101 PRO A N 1
ATOM 797 C CA . PRO A 1 101 ? 13.884 -3.083 -10.682 1.00 91.25 101 PRO A CA 1
ATOM 798 C C . PRO A 1 101 ? 15.112 -3.364 -9.800 1.00 91.25 101 PRO A C 1
ATOM 800 O O . PRO A 1 101 ? 16.113 -3.878 -10.314 1.00 91.25 101 PRO A O 1
ATOM 803 N N . ASN A 1 102 ? 15.075 -3.032 -8.502 1.00 92.31 102 ASN A N 1
ATOM 804 C CA . ASN A 1 102 ? 16.136 -3.350 -7.550 1.00 92.31 102 ASN A CA 1
ATOM 805 C C . ASN A 1 102 ? 15.900 -4.734 -6.927 1.00 92.31 102 ASN A C 1
ATOM 807 O O . ASN A 1 102 ? 15.006 -4.929 -6.110 1.00 92.31 102 ASN A O 1
ATOM 811 N N . SER A 1 103 ? 16.745 -5.705 -7.269 1.00 89.94 103 SER A N 1
ATOM 812 C CA . SER A 1 103 ? 16.589 -7.088 -6.804 1.00 89.94 103 SER A CA 1
ATOM 813 C C . SER A 1 103 ? 16.840 -7.292 -5.307 1.00 89.94 103 SER A C 1
ATOM 815 O O . SER A 1 103 ? 16.430 -8.315 -4.769 1.00 89.94 103 SER A O 1
ATOM 817 N N . GLN A 1 104 ? 17.553 -6.377 -4.643 1.00 92.19 104 GLN A N 1
ATOM 818 C CA . GLN A 1 104 ? 17.935 -6.524 -3.235 1.00 92.19 104 GLN A CA 1
ATOM 819 C C . GLN A 1 104 ? 16.952 -5.826 -2.291 1.00 92.19 104 GLN A C 1
ATOM 821 O O . GLN A 1 104 ? 16.648 -6.361 -1.229 1.00 92.19 104 GLN A O 1
ATOM 826 N N . TYR A 1 105 ? 16.459 -4.651 -2.683 1.00 93.31 105 TYR A N 1
ATOM 827 C CA . TYR A 1 105 ? 15.637 -3.780 -1.837 1.00 93.31 105 TYR A CA 1
ATOM 828 C C . TYR A 1 105 ? 14.272 -3.456 -2.456 1.00 93.31 105 TYR A C 1
ATOM 830 O O . TYR A 1 105 ? 13.654 -2.450 -2.107 1.00 93.31 105 TYR A O 1
ATOM 838 N N . GLY A 1 106 ? 13.801 -4.281 -3.393 1.00 92.75 106 GLY A N 1
ATOM 839 C CA . GLY A 1 106 ? 12.487 -4.108 -4.000 1.00 92.75 106 GLY A CA 1
ATOM 840 C C . GLY A 1 106 ? 11.363 -4.089 -2.958 1.00 92.75 106 GLY A C 1
ATOM 841 O O . GLY A 1 106 ? 11.443 -4.727 -1.902 1.00 92.75 106 GLY A O 1
ATOM 842 N N . GLY A 1 107 ? 10.343 -3.276 -3.220 1.00 91.69 107 GLY A N 1
ATOM 843 C CA . GLY A 1 107 ? 9.254 -2.986 -2.284 1.00 91.69 107 GLY A CA 1
ATOM 844 C C . GLY A 1 107 ? 9.606 -1.990 -1.169 1.00 91.69 107 GLY A C 1
ATOM 845 O O . GLY A 1 107 ? 8.745 -1.690 -0.347 1.00 91.69 107 GLY A O 1
ATOM 846 N N . HIS A 1 108 ? 10.835 -1.459 -1.132 1.00 94.62 108 HIS A N 1
ATOM 847 C CA . HIS A 1 108 ? 11.294 -0.499 -0.119 1.00 94.62 108 HIS A CA 1
ATOM 848 C C . HIS A 1 108 ? 11.728 0.835 -0.741 1.00 94.62 108 HIS A C 1
ATOM 850 O O . HIS A 1 108 ? 11.996 0.926 -1.947 1.00 94.62 108 HIS A O 1
ATOM 856 N N . LEU A 1 109 ? 11.821 1.878 0.092 1.00 96.19 109 LEU A N 1
ATOM 857 C CA . LEU A 1 109 ? 12.262 3.213 -0.327 1.00 96.19 109 LEU A CA 1
ATOM 858 C C . LEU A 1 109 ? 13.714 3.200 -0.817 1.00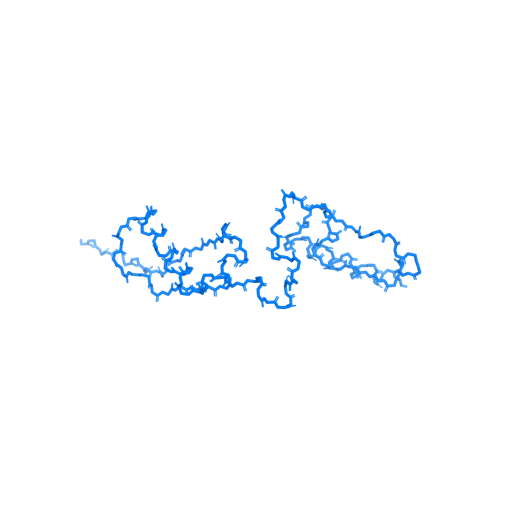 96.19 109 LEU A C 1
ATOM 860 O O . LEU A 1 109 ? 14.036 3.847 -1.810 1.00 96.19 109 LEU A O 1
ATOM 864 N N . GLU A 1 110 ? 14.570 2.412 -0.173 1.00 96.50 110 GLU A N 1
ATOM 865 C CA . GLU A 1 110 ? 15.974 2.221 -0.533 1.00 96.50 110 GLU A CA 1
ATOM 866 C C . GLU A 1 110 ? 16.110 1.665 -1.955 1.00 96.50 110 GLU A C 1
ATOM 868 O O . GLU A 1 110 ? 16.946 2.129 -2.727 1.00 96.50 110 GLU A O 1
ATOM 873 N N . GLY A 1 111 ? 15.248 0.714 -2.334 1.00 95.94 111 GLY A N 1
ATOM 874 C CA . GLY A 1 111 ? 15.209 0.172 -3.690 1.00 95.94 111 GLY A CA 1
ATOM 875 C C . GLY A 1 111 ? 14.885 1.237 -4.732 1.00 95.94 111 GLY A C 1
ATOM 876 O O . GLY A 1 111 ? 15.576 1.316 -5.748 1.00 95.94 111 GLY A O 1
ATOM 877 N N . ALA A 1 112 ? 13.887 2.084 -4.453 1.00 96.25 112 ALA A N 1
ATOM 878 C CA . ALA A 1 112 ? 13.503 3.184 -5.338 1.00 96.25 112 ALA A CA 1
ATOM 879 C C . ALA A 1 112 ? 14.618 4.228 -5.468 1.00 96.25 112 ALA A C 1
ATOM 881 O O . ALA A 1 112 ? 14.940 4.646 -6.579 1.00 96.25 112 ALA A O 1
ATOM 882 N N . LEU A 1 113 ? 15.242 4.613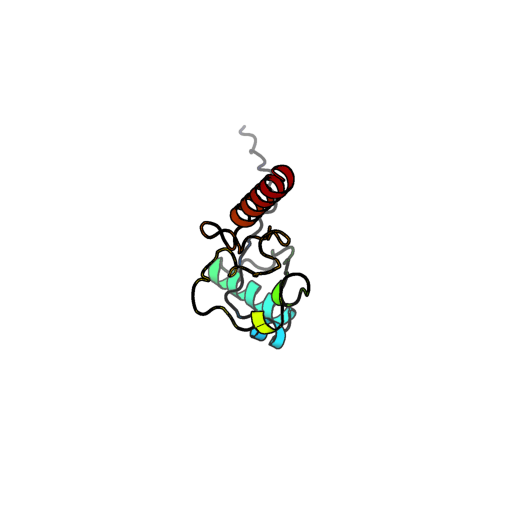 -4.351 1.00 96.94 113 LEU A N 1
ATOM 883 C CA . LEU A 1 113 ? 16.335 5.583 -4.352 1.00 96.94 113 LEU A CA 1
ATOM 884 C C . LEU A 1 113 ? 17.521 5.081 -5.186 1.00 96.94 113 LEU A C 1
ATOM 886 O O . LEU A 1 113 ? 17.969 5.770 -6.100 1.00 96.94 113 LEU A O 1
ATOM 890 N N . LEU A 1 114 ? 17.972 3.850 -4.931 1.00 96.38 114 LEU A N 1
ATOM 891 C CA . LEU A 1 114 ? 19.092 3.249 -5.659 1.00 96.38 114 LEU A CA 1
ATOM 892 C C . LEU A 1 114 ? 18.785 3.066 -7.153 1.00 96.38 114 LEU A C 1
ATOM 894 O O . LEU A 1 114 ? 19.668 3.240 -7.993 1.00 96.38 114 LEU A O 1
ATOM 898 N N . ALA A 1 115 ? 17.544 2.716 -7.508 1.00 95.38 115 ALA A N 1
ATOM 899 C CA . ALA A 1 115 ? 17.136 2.609 -8.907 1.00 95.38 115 ALA A CA 1
ATOM 900 C C . ALA A 1 115 ? 17.131 3.975 -9.609 1.00 95.38 115 ALA A C 1
ATOM 902 O O . ALA A 1 115 ? 17.564 4.067 -10.758 1.00 95.38 115 ALA A O 1
ATOM 903 N N . ALA A 1 116 ? 16.699 5.036 -8.922 1.00 96.06 116 ALA A N 1
ATOM 904 C CA . ALA A 1 116 ? 16.740 6.396 -9.450 1.00 96.06 116 ALA A CA 1
ATOM 905 C C . ALA A 1 116 ? 18.178 6.897 -9.661 1.00 96.06 116 ALA A C 1
ATOM 907 O O . ALA A 1 116 ? 18.491 7.414 -10.733 1.00 96.06 116 ALA A O 1
ATOM 908 N N . GLU A 1 117 ? 19.073 6.694 -8.690 1.00 96.06 117 GLU A N 1
ATOM 909 C CA . GLU A 1 117 ? 20.496 7.051 -8.816 1.00 96.06 117 GLU A CA 1
ATOM 910 C C . GLU A 1 117 ? 21.169 6.316 -9.981 1.00 96.06 117 GLU A C 1
ATOM 912 O O . GLU A 1 117 ? 21.882 6.921 -10.792 1.00 96.06 117 GLU A O 1
ATOM 917 N N . LYS A 1 118 ? 20.901 5.010 -10.104 1.00 93.62 118 LYS A N 1
ATOM 918 C CA . LYS A 1 118 ? 21.375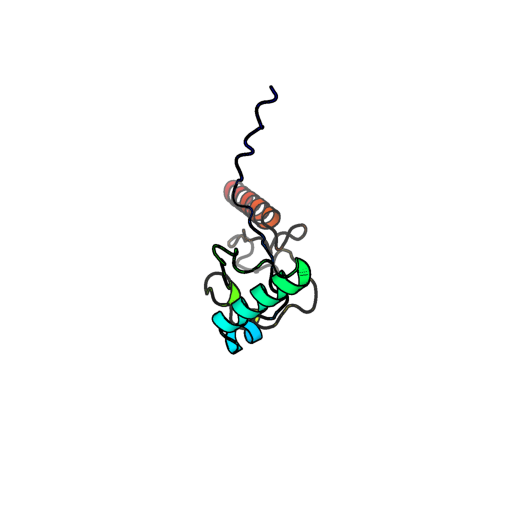 4.206 -11.230 1.00 93.62 118 LYS A CA 1
ATOM 919 C C . LYS A 1 118 ? 20.851 4.746 -12.560 1.00 93.62 118 LYS A C 1
ATOM 921 O O . LYS A 1 118 ? 21.633 4.888 -13.496 1.00 93.62 118 LYS A O 1
ATOM 926 N N . ALA A 1 119 ? 19.564 5.082 -12.634 1.00 93.62 119 ALA A N 1
ATOM 927 C CA . ALA A 1 119 ? 18.966 5.597 -13.857 1.00 93.62 119 ALA A CA 1
ATOM 928 C C . ALA A 1 119 ? 19.608 6.913 -14.312 1.00 93.62 119 ALA A C 1
ATOM 930 O O . ALA A 1 119 ? 19.950 7.059 -15.483 1.00 93.62 119 ALA A O 1
ATOM 931 N N . VAL A 1 120 ? 19.836 7.848 -13.383 1.00 95.69 120 VAL A N 1
ATOM 932 C CA . VAL A 1 120 ? 20.537 9.107 -13.681 1.00 95.69 120 VAL A CA 1
ATOM 933 C C . VAL A 1 120 ? 21.964 8.838 -14.156 1.00 95.69 120 VAL A C 1
ATOM 935 O O . VAL A 1 120 ? 22.403 9.435 -15.134 1.00 95.69 120 VAL A O 1
ATOM 938 N N . SER A 1 121 ? 22.678 7.921 -13.501 1.00 94.94 121 SER A N 1
ATOM 939 C CA . SER A 1 121 ? 24.056 7.575 -13.871 1.00 94.94 121 SER A CA 1
ATOM 940 C C . SER A 1 121 ? 24.149 7.006 -15.291 1.00 94.94 121 SER A C 1
ATOM 942 O O . SER A 1 121 ? 25.065 7.362 -16.024 1.00 94.94 121 SER A O 1
ATOM 944 N N . GLU A 1 122 ? 23.197 6.156 -15.689 1.00 92.00 122 GLU A N 1
ATOM 945 C CA . GLU A 1 122 ? 23.118 5.602 -17.048 1.00 92.00 122 GLU A CA 1
ATOM 946 C C . GLU A 1 122 ? 22.835 6.688 -18.094 1.00 92.00 122 GLU A C 1
ATOM 948 O O . GLU A 1 122 ? 23.500 6.717 -19.123 1.00 92.00 122 GLU A O 1
ATOM 953 N N . ILE A 1 123 ? 21.918 7.620 -17.810 1.00 92.88 123 ILE A N 1
ATOM 954 C CA . ILE A 1 123 ? 21.601 8.743 -18.712 1.00 92.88 123 ILE A CA 1
ATOM 955 C C . ILE A 1 123 ? 22.808 9.666 -18.917 1.00 92.88 123 ILE A C 1
ATOM 957 O O . ILE A 1 123 ? 22.996 10.191 -20.007 1.00 92.88 123 ILE A O 1
ATOM 961 N N . MET A 1 124 ? 23.602 9.894 -17.869 1.00 94.31 124 MET A N 1
ATOM 962 C CA . MET A 1 124 ? 24.752 10.805 -17.912 1.00 94.31 124 MET A CA 1
ATOM 963 C C . MET A 1 124 ? 26.022 10.165 -18.494 1.00 94.31 124 MET A C 1
ATOM 965 O O . MET A 1 124 ? 27.002 10.874 -18.718 1.00 94.31 124 MET A O 1
ATOM 969 N N . ALA A 1 125 ? 26.040 8.838 -18.657 1.00 85.00 125 ALA A N 1
ATOM 970 C CA . ALA A 1 125 ? 27.173 8.092 -19.203 1.00 85.00 125 ALA A CA 1
ATOM 971 C C . ALA A 1 125 ? 27.126 7.937 -20.736 1.00 85.00 125 ALA A C 1
ATOM 973 O O . ALA A 1 125 ? 28.136 7.533 -21.319 1.00 85.00 125 ALA A O 1
ATOM 974 N N . ASP A 1 126 ? 25.982 8.247 -21.355 1.00 60.25 126 ASP A N 1
ATOM 975 C CA . ASP A 1 126 ? 25.792 8.379 -22.809 1.00 60.25 126 ASP A CA 1
ATOM 976 C C . ASP A 1 126 ? 26.111 9.810 -23.291 1.00 60.25 126 ASP A C 1
ATOM 978 O O . ASP A 1 126 ? 26.636 9.940 -24.425 1.00 60.25 126 ASP A O 1
#

Organism: NCBI:txid1384057

pLDDT: mean 87.44, std 12.37, range [41.72, 96.94]

Foldseek 3Di:
DDDDDPDPDDDDDDDDDDPDFPVVPVVCDDVSVVVVVVVVCCVVVNPPPDPCPDDDDDDQCPPPVRHDPVVSDPDPDDDQAADDPQPVVCNLPDADQALRNQRPRRPDPVSNVVSNVVRVVSVVVD